Protein AF-A0A5J5K4R8-F1 (afdb_monomer_lite)

Structure (mmCIF, N/CA/C/O backbone):
data_AF-A0A5J5K4R8-F1
#
_entry.id   AF-A0A5J5K4R8-F1
#
loop_
_atom_site.group_PDB
_atom_site.id
_atom_site.type_symbol
_atom_site.label_atom_id
_atom_site.label_alt_id
_atom_site.label_comp_id
_atom_site.label_asym_id
_atom_site.label_entity_id
_atom_site.label_seq_id
_atom_site.pdbx_PDB_ins_code
_atom_site.Cartn_x
_atom_site.Cartn_y
_atom_site.Cartn_z
_atom_site.occupancy
_atom_site.B_iso_or_equiv
_atom_site.auth_seq_id
_atom_site.auth_comp_id
_atom_site.auth_asym_id
_atom_site.auth_atom_id
_atom_site.pdbx_PDB_model_num
ATOM 1 N N . MET A 1 1 ? -9.499 -11.103 -4.310 1.00 80.62 1 MET A N 1
ATOM 2 C CA . MET A 1 1 ? -8.464 -10.565 -3.398 1.00 80.62 1 MET A CA 1
ATOM 3 C C . MET A 1 1 ? -9.128 -9.567 -2.468 1.00 80.62 1 MET A C 1
ATOM 5 O O . MET A 1 1 ? -10.009 -8.864 -2.950 1.00 80.62 1 MET A O 1
ATOM 9 N N . LYS A 1 2 ? -8.756 -9.538 -1.184 1.00 87.06 2 LYS A N 1
ATOM 10 C CA . LYS A 1 2 ? -9.264 -8.566 -0.208 1.00 87.06 2 LYS A CA 1
ATOM 11 C C . LYS A 1 2 ? -8.116 -7.955 0.589 1.00 87.06 2 LYS A C 1
ATOM 13 O O . LYS A 1 2 ? -7.116 -8.642 0.786 1.00 87.06 2 LYS A O 1
ATOM 18 N N . ALA A 1 3 ? -8.270 -6.711 1.027 1.00 90.00 3 ALA A N 1
ATOM 19 C CA . ALA A 1 3 ? -7.272 -5.995 1.815 1.00 90.00 3 ALA A CA 1
ATOM 20 C C . ALA A 1 3 ? -7.896 -5.168 2.945 1.00 90.00 3 ALA A C 1
ATOM 22 O O . ALA A 1 3 ? -9.079 -4.831 2.882 1.00 90.00 3 ALA A O 1
ATOM 23 N N . ALA A 1 4 ? -7.082 -4.809 3.939 1.00 90.38 4 ALA A N 1
ATOM 24 C CA . ALA A 1 4 ? -7.392 -3.833 4.976 1.00 90.38 4 ALA A CA 1
ATOM 25 C C . ALA A 1 4 ? -6.500 -2.582 4.858 1.00 90.38 4 ALA A C 1
ATOM 27 O O . ALA A 1 4 ? -5.400 -2.614 4.301 1.00 90.38 4 ALA A O 1
ATOM 28 N N . VAL A 1 5 ? -6.959 -1.462 5.424 1.00 91.81 5 VAL A N 1
ATOM 29 C CA . VAL A 1 5 ? -6.109 -0.273 5.590 1.00 91.81 5 VAL A CA 1
ATOM 30 C C . VAL A 1 5 ? -4.945 -0.610 6.522 1.00 91.81 5 VAL A C 1
ATOM 32 O O . VAL A 1 5 ? -5.139 -1.130 7.619 1.00 91.81 5 VAL A O 1
ATOM 35 N N . GLY A 1 6 ? -3.730 -0.288 6.087 1.00 90.56 6 GLY A N 1
ATOM 36 C CA . GLY A 1 6 ? -2.478 -0.593 6.770 1.00 90.56 6 GLY A CA 1
ATOM 37 C C . GLY A 1 6 ? -1.748 -1.819 6.221 1.00 90.56 6 GLY A C 1
ATOM 38 O O . GLY A 1 6 ? -0.553 -1.954 6.498 1.00 90.56 6 GLY A O 1
ATOM 39 N N . ASP A 1 7 ? -2.411 -2.666 5.429 1.00 92.69 7 ASP A N 1
ATOM 40 C CA . ASP A 1 7 ? -1.771 -3.797 4.752 1.00 92.69 7 ASP A CA 1
ATOM 41 C C . ASP A 1 7 ? -0.808 -3.329 3.659 1.00 92.69 7 ASP A C 1
ATOM 43 O O . ASP A 1 7 ? -0.868 -2.196 3.175 1.00 92.69 7 ASP A O 1
ATOM 47 N N . ARG A 1 8 ? 0.107 -4.209 3.253 1.00 92.50 8 ARG A N 1
ATOM 48 C CA . ARG A 1 8 ? 1.054 -3.938 2.171 1.00 92.50 8 ARG A CA 1
ATOM 49 C C . ARG A 1 8 ? 0.554 -4.562 0.879 1.00 92.50 8 ARG A C 1
ATOM 51 O O . ARG A 1 8 ? 0.278 -5.755 0.841 1.00 92.50 8 ARG A O 1
ATOM 58 N N . LEU A 1 9 ? 0.487 -3.771 -0.186 1.00 91.81 9 LEU A N 1
ATOM 59 C CA . LEU A 1 9 ? 0.287 -4.270 -1.540 1.00 91.81 9 LEU A CA 1
ATOM 60 C C . LEU A 1 9 ? 1.648 -4.467 -2.210 1.00 91.81 9 LEU A C 1
ATOM 62 O O . LEU A 1 9 ? 2.467 -3.545 -2.255 1.00 91.81 9 LEU A O 1
ATOM 66 N N . ILE A 1 10 ? 1.872 -5.663 -2.741 1.00 91.38 10 ILE A N 1
ATOM 67 C CA . ILE A 1 10 ? 3.049 -6.017 -3.525 1.00 91.38 10 ILE A CA 1
ATOM 68 C C . ILE A 1 10 ? 2.556 -6.326 -4.931 1.00 91.38 10 ILE A C 1
ATOM 70 O O . ILE A 1 10 ? 1.627 -7.111 -5.106 1.00 91.38 10 ILE A O 1
ATOM 74 N N . ILE A 1 11 ? 3.170 -5.696 -5.925 1.00 89.94 11 ILE A N 1
ATOM 75 C CA . ILE A 1 11 ? 2.953 -6.004 -7.335 1.00 89.94 11 ILE A CA 1
ATOM 76 C C . ILE A 1 11 ? 4.252 -6.574 -7.874 1.00 89.94 11 ILE A C 1
ATOM 78 O O . ILE A 1 11 ? 5.266 -5.866 -7.943 1.00 89.94 11 ILE A O 1
ATOM 82 N N . GLU A 1 12 ? 4.208 -7.857 -8.223 1.00 86.44 12 GLU A N 1
ATOM 83 C CA . GLU A 1 12 ? 5.323 -8.524 -8.875 1.00 86.44 12 GLU A CA 1
ATOM 84 C C . GLU A 1 12 ? 5.498 -7.972 -10.291 1.00 86.44 12 GLU A C 1
ATOM 86 O O . GLU A 1 12 ? 4.534 -7.653 -10.992 1.00 86.44 12 GLU A O 1
ATOM 91 N N . SER A 1 13 ? 6.752 -7.810 -10.702 1.00 77.56 13 SER A N 1
ATOM 92 C CA . SER A 1 13 ? 7.057 -7.422 -12.073 1.00 77.56 13 SER A CA 1
ATOM 93 C C . SER A 1 13 ? 6.964 -8.636 -12.992 1.00 77.56 13 SER A C 1
ATOM 95 O O . SER A 1 13 ? 7.524 -9.688 -12.703 1.00 77.56 13 SER A O 1
ATOM 97 N N . LEU A 1 14 ? 6.308 -8.464 -14.140 1.00 65.62 14 LEU A N 1
ATOM 98 C CA . LEU A 1 14 ? 6.188 -9.495 -15.180 1.00 65.62 14 LEU A CA 1
ATOM 99 C C . LEU A 1 14 ? 7.493 -9.735 -15.968 1.00 65.62 14 LEU A C 1
ATOM 101 O O . LEU A 1 14 ? 7.579 -10.678 -16.750 1.00 65.62 14 LEU A O 1
ATOM 105 N N . HIS A 1 15 ? 8.514 -8.897 -15.770 1.00 61.88 15 HIS A N 1
ATOM 106 C CA . HIS A 1 15 ? 9.843 -9.046 -16.363 1.00 61.88 15 HIS A CA 1
ATOM 107 C C . HIS A 1 15 ? 10.862 -9.430 -15.282 1.00 61.88 15 HIS A C 1
ATOM 109 O O . HIS A 1 15 ? 10.816 -8.865 -14.191 1.00 61.88 15 HIS A O 1
ATOM 115 N N . LEU A 1 16 ? 11.801 -10.337 -15.60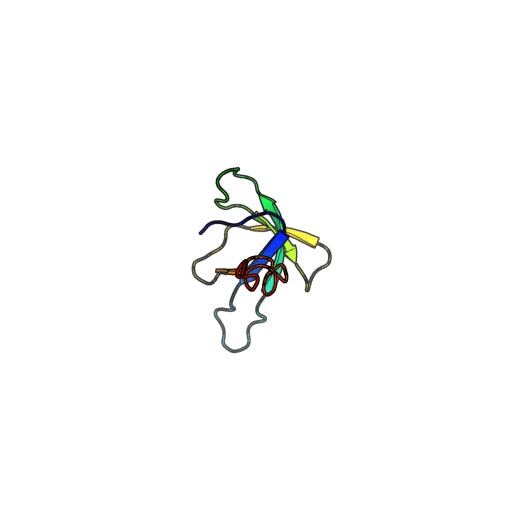1 1.00 59.38 16 LEU A N 1
ATOM 116 C CA . LEU A 1 16 ? 12.852 -10.810 -14.678 1.00 59.38 16 LEU A CA 1
ATOM 117 C C . LEU A 1 16 ? 13.678 -9.672 -14.042 1.00 59.38 16 LEU A C 1
ATOM 119 O O . LEU A 1 16 ? 14.143 -9.824 -12.917 1.00 59.38 16 LEU A O 1
ATOM 123 N N . ASP A 1 17 ? 13.800 -8.534 -14.730 1.00 59.91 17 ASP A N 1
ATOM 124 C CA . ASP A 1 17 ? 14.534 -7.339 -14.285 1.00 59.91 17 ASP A CA 1
ATOM 125 C C . ASP A 1 17 ? 13.616 -6.161 -13.896 1.00 59.91 17 ASP A C 1
ATOM 127 O O . ASP A 1 17 ? 14.077 -5.039 -13.683 1.00 59.91 17 ASP A O 1
ATOM 131 N N . GLY A 1 18 ? 12.298 -6.374 -13.841 1.00 59.28 18 GLY A N 1
ATOM 132 C CA . GLY A 1 18 ? 11.345 -5.312 -13.529 1.00 59.28 18 GLY A CA 1
ATOM 133 C C . GLY A 1 18 ? 11.328 -4.973 -12.030 1.00 59.28 18 GLY A C 1
ATOM 134 O O . GLY A 1 18 ? 11.362 -5.876 -11.187 1.00 59.28 18 GLY A O 1
ATOM 135 N N . PRO A 1 19 ? 11.233 -3.686 -11.649 1.00 68.69 19 PRO A N 1
ATOM 136 C CA . PRO A 1 19 ? 11.144 -3.310 -10.247 1.00 68.69 19 PRO A CA 1
ATOM 137 C C . PRO A 1 19 ? 9.812 -3.797 -9.663 1.00 68.69 19 PRO A C 1
ATOM 139 O O . PRO A 1 19 ? 8.730 -3.353 -10.053 1.00 68.69 19 PRO A O 1
ATOM 142 N N . ARG A 1 20 ? 9.868 -4.730 -8.708 1.00 83.94 20 ARG A N 1
ATOM 143 C CA . ARG A 1 20 ? 8.710 -5.051 -7.857 1.00 83.94 20 ARG A CA 1
ATOM 144 C C . ARG A 1 20 ? 8.248 -3.778 -7.149 1.00 83.94 20 ARG A C 1
ATOM 146 O O . ARG A 1 20 ? 9.062 -3.097 -6.521 1.00 83.94 20 ARG A O 1
ATOM 153 N N . ARG A 1 21 ? 6.954 -3.468 -7.204 1.00 87.94 21 ARG A N 1
ATOM 154 C CA . ARG A 1 21 ? 6.411 -2.290 -6.514 1.00 87.94 21 ARG A CA 1
ATOM 155 C C . ARG A 1 21 ? 5.770 -2.692 -5.203 1.00 87.94 21 ARG A C 1
ATOM 157 O O . ARG A 1 21 ? 4.971 -3.622 -5.146 1.00 87.94 21 ARG A O 1
ATOM 164 N N . LYS A 1 22 ? 6.135 -1.978 -4.142 1.00 90.31 22 LYS 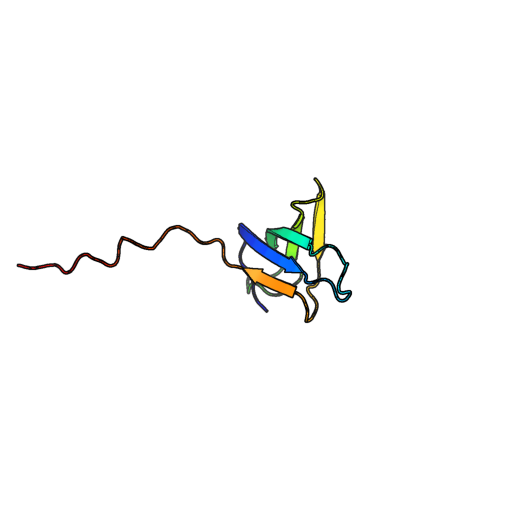A N 1
ATOM 165 C CA . LYS A 1 22 ? 5.603 -2.181 -2.795 1.00 90.31 22 LYS A CA 1
ATOM 166 C C . LYS A 1 22 ? 4.975 -0.889 -2.313 1.00 90.31 22 LYS A C 1
ATOM 168 O O . LYS A 1 22 ? 5.590 0.170 -2.421 1.00 90.31 22 LYS A O 1
ATOM 173 N N . GLY A 1 23 ? 3.783 -0.988 -1.753 1.00 92.25 23 GLY A N 1
ATOM 174 C CA . GLY A 1 23 ? 3.083 0.142 -1.169 1.00 92.25 23 GLY A CA 1
ATOM 175 C C . GLY A 1 23 ? 2.249 -0.274 0.030 1.00 92.25 23 GLY A C 1
ATOM 176 O O . GLY A 1 23 ? 2.015 -1.458 0.264 1.00 92.25 23 GLY A O 1
ATOM 177 N N . VAL A 1 24 ? 1.826 0.705 0.817 1.00 93.94 24 VAL A N 1
ATOM 178 C CA . VAL A 1 24 ? 0.918 0.508 1.949 1.00 93.94 24 VAL A CA 1
ATOM 179 C C . VAL A 1 24 ? -0.464 0.978 1.538 1.00 93.94 24 VAL A C 1
ATOM 181 O O . VAL A 1 24 ? -0.610 2.078 1.011 1.00 93.94 24 VAL A O 1
ATOM 184 N N . ILE A 1 25 ? -1.474 0.157 1.786 1.00 93.62 25 ILE A N 1
ATOM 185 C CA . ILE A 1 25 ? -2.868 0.497 1.529 1.00 93.62 25 ILE A CA 1
ATOM 186 C C . ILE A 1 25 ? -3.302 1.514 2.583 1.00 93.62 25 ILE A C 1
ATOM 188 O O . ILE A 1 25 ? -3.333 1.211 3.775 1.00 93.62 25 ILE A O 1
ATOM 192 N N . THR A 1 26 ? -3.611 2.731 2.156 1.00 93.94 26 THR A N 1
ATOM 193 C CA . THR A 1 26 ? -3.995 3.845 3.033 1.00 93.94 2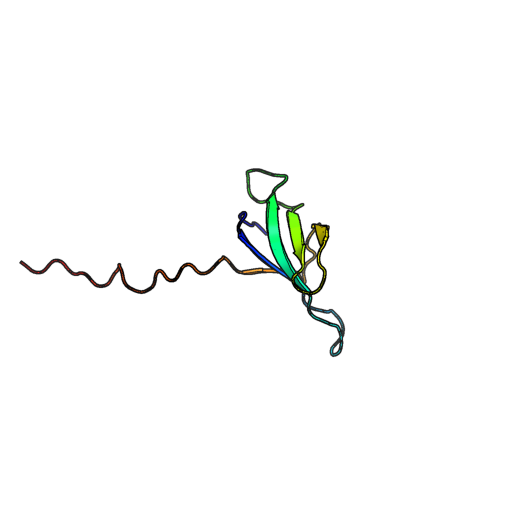6 THR A CA 1
ATOM 194 C C . THR A 1 26 ? -5.503 4.049 3.085 1.00 93.94 26 THR A C 1
ATOM 196 O O . THR A 1 26 ? -6.015 4.504 4.106 1.00 93.94 26 THR A O 1
ATOM 199 N N . ALA A 1 27 ? -6.233 3.646 2.042 1.00 92.25 27 ALA A N 1
ATOM 200 C CA . ALA A 1 27 ? -7.690 3.655 2.032 1.00 92.25 27 ALA A CA 1
ATOM 201 C C . ALA A 1 27 ? -8.271 2.547 1.142 1.00 92.25 27 ALA A C 1
ATOM 203 O O . ALA A 1 27 ? -7.645 2.078 0.189 1.00 92.25 27 ALA A O 1
ATOM 204 N N . LEU A 1 28 ? -9.506 2.158 1.449 1.00 92.94 28 LEU A N 1
ATOM 205 C CA . LEU A 1 28 ? -10.304 1.224 0.661 1.00 92.94 28 LEU A CA 1
ATOM 206 C C . LEU A 1 28 ? -11.548 1.944 0.161 1.00 92.94 28 LEU A C 1
ATOM 208 O O . LEU A 1 28 ? -12.210 2.637 0.933 1.00 92.94 28 LEU A O 1
ATOM 212 N N . HIS A 1 29 ? -11.888 1.748 -1.109 1.00 90.19 29 HIS A N 1
ATOM 213 C CA . HIS A 1 29 ? -13.146 2.263 -1.650 1.00 90.19 29 HIS A CA 1
ATOM 214 C C . HIS A 1 29 ? -14.346 1.404 -1.247 1.00 90.19 29 HIS A C 1
ATOM 216 O O . HIS A 1 29 ? -15.443 1.925 -1.053 1.00 90.19 29 HIS A O 1
ATOM 222 N N . HIS A 1 30 ? -14.139 0.093 -1.110 1.00 88.44 30 HIS A N 1
ATOM 223 C CA . HIS A 1 30 ? -15.182 -0.837 -0.708 1.00 88.44 30 HIS A CA 1
ATOM 224 C C . HIS A 1 30 ? -14.954 -1.332 0.716 1.00 88.44 30 HIS A C 1
ATOM 226 O O . HIS A 1 30 ? -13.864 -1.777 1.079 1.00 88.44 30 HIS A O 1
ATOM 232 N N . SER A 1 31 ? -16.012 -1.291 1.526 1.00 84.94 31 SER A N 1
ATOM 233 C CA . SER A 1 31 ? -15.976 -1.735 2.923 1.00 84.94 31 SER A CA 1
ATOM 234 C C . SER A 1 31 ? -15.771 -3.244 3.080 1.00 84.94 31 SER A C 1
ATOM 236 O O . SER A 1 31 ? -15.380 -3.692 4.152 1.00 84.94 31 SER A O 1
ATOM 238 N N . ASP A 1 32 ? -16.021 -4.040 2.036 1.00 86.69 32 ASP A N 1
ATOM 239 C CA . ASP A 1 32 ? -15.783 -5.488 2.053 1.00 86.69 32 ASP A CA 1
ATOM 240 C C . ASP A 1 32 ? -14.310 -5.857 1.785 1.00 86.69 32 ASP A C 1
ATOM 242 O O . ASP A 1 32 ? -13.961 -7.045 1.810 1.00 86.69 32 ASP A O 1
ATOM 246 N N . GLY A 1 33 ? -13.474 -4.850 1.510 1.00 86.06 33 GLY A N 1
ATOM 247 C CA . GLY A 1 33 ? -12.065 -4.999 1.189 1.00 86.06 33 GLY A CA 1
ATOM 248 C C . GLY A 1 33 ? -11.793 -5.338 -0.270 1.00 86.06 33 GLY A C 1
ATOM 249 O O . GLY A 1 33 ? -10.665 -5.724 -0.558 1.00 86.06 33 GLY A O 1
ATOM 250 N N . SER A 1 34 ? -12.769 -5.241 -1.183 1.00 90.19 34 SER A N 1
ATOM 251 C CA . SER A 1 34 ? -12.522 -5.443 -2.614 1.00 90.19 34 SER A CA 1
ATOM 252 C C . SER A 1 34 ? -11.807 -4.244 -3.253 1.00 90.19 34 SER A C 1
ATOM 254 O O . SER A 1 34 ? -11.947 -3.113 -2.778 1.00 90.19 34 SER A O 1
ATOM 256 N N . PRO A 1 35 ? -11.066 -4.451 -4.356 1.00 89.06 35 PRO A N 1
ATOM 257 C CA . PRO A 1 35 ? -10.517 -3.352 -5.141 1.00 89.06 35 PRO A CA 1
ATOM 258 C C . PRO A 1 35 ? -11.596 -2.381 -5.631 1.00 89.06 35 PRO A C 1
ATOM 260 O O . PRO A 1 35 ? -12.721 -2.831 -5.861 1.00 89.06 35 PRO A O 1
ATOM 263 N N . PRO A 1 36 ? -11.256 -1.101 -5.872 1.00 94.06 36 PRO A N 1
ATOM 264 C CA . PRO A 1 36 ? -9.902 -0.537 -5.875 1.00 94.06 36 PRO A CA 1
ATOM 265 C C . PRO A 1 36 ? -9.367 -0.130 -4.493 1.00 94.06 36 PRO A C 1
ATOM 267 O O . PRO A 1 36 ? -10.122 0.140 -3.556 1.00 94.06 36 PRO A O 1
ATOM 270 N N . TYR A 1 37 ? -8.038 -0.054 -4.392 1.00 93.69 37 TYR A N 1
ATOM 271 C CA . TYR A 1 37 ? -7.315 0.350 -3.181 1.00 93.69 37 TYR A CA 1
ATOM 272 C C . TYR A 1 37 ? -6.554 1.649 -3.416 1.00 93.69 37 TYR A C 1
ATOM 274 O O . TYR A 1 37 ? -5.987 1.837 -4.491 1.00 93.69 37 TYR A O 1
ATOM 282 N N . VAL A 1 38 ? -6.489 2.515 -2.409 1.00 94.19 38 VAL A N 1
ATOM 283 C CA . VAL A 1 38 ? -5.554 3.645 -2.399 1.00 94.19 38 VAL A CA 1
ATOM 284 C C . VAL A 1 38 ? -4.270 3.171 -1.7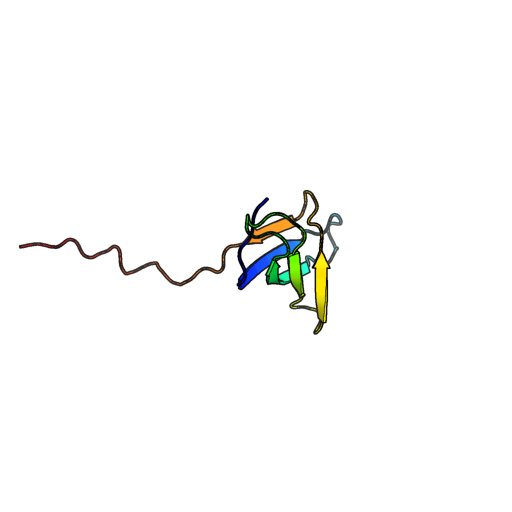39 1.00 94.19 38 VAL A C 1
ATOM 286 O O . VAL A 1 38 ? -4.290 2.683 -0.607 1.00 94.19 38 VAL A O 1
ATOM 289 N N . VAL A 1 39 ? -3.166 3.264 -2.470 1.00 93.56 39 VAL A N 1
ATOM 290 C CA . VAL A 1 39 ? -1.864 2.742 -2.061 1.00 93.56 39 VAL A CA 1
ATOM 291 C C . VAL A 1 39 ? -0.851 3.868 -2.068 1.00 93.56 39 VAL A C 1
ATOM 293 O O . VAL A 1 39 ? -0.638 4.495 -3.102 1.00 93.56 39 VAL A O 1
ATOM 296 N N . ARG A 1 40 ? -0.181 4.078 -0.937 1.00 93.69 40 ARG A N 1
ATOM 297 C CA . ARG A 1 40 ? 1.027 4.896 -0.860 1.00 93.69 40 ARG A CA 1
ATOM 298 C C . ARG A 1 40 ? 2.231 4.034 -1.195 1.00 93.69 40 ARG A C 1
ATOM 300 O O . ARG A 1 40 ? 2.566 3.125 -0.427 1.00 93.69 40 ARG A O 1
ATOM 307 N N . TRP A 1 41 ? 2.864 4.289 -2.330 1.00 91.19 41 TRP A N 1
ATOM 308 C CA . TRP A 1 41 ? 4.055 3.548 -2.733 1.00 91.19 41 TRP A CA 1
ATOM 309 C C . TRP A 1 41 ? 5.225 3.852 -1.789 1.00 91.19 41 TRP A C 1
ATOM 311 O O . TRP A 1 41 ? 5.279 4.897 -1.152 1.00 91.19 41 TRP A O 1
ATOM 321 N N . LEU A 1 42 ? 6.129 2.888 -1.615 1.00 86.44 42 LEU A N 1
ATOM 322 C CA . LEU A 1 42 ? 7.347 3.079 -0.815 1.00 86.44 42 LEU A CA 1
ATOM 323 C C . LEU A 1 42 ? 8.503 3.650 -1.645 1.00 86.44 42 LEU A C 1
ATOM 325 O O . LEU A 1 42 ? 9.467 4.144 -1.073 1.00 86.44 42 LEU A O 1
ATOM 329 N N . ASP A 1 43 ? 8.404 3.532 -2.967 1.00 83.44 43 ASP A N 1
ATOM 330 C CA . ASP A 1 43 ? 9.374 4.049 -3.938 1.00 83.44 43 ASP A CA 1
ATOM 331 C C . ASP A 1 43 ? 9.025 5.476 -4.400 1.00 83.44 43 ASP A C 1
ATOM 333 O O . ASP A 1 43 ? 9.896 6.237 -4.803 1.00 83.44 43 ASP A O 1
ATOM 337 N N . GLU A 1 44 ? 7.750 5.860 -4.283 1.00 79.12 44 GLU A N 1
ATOM 338 C CA . GLU A 1 44 ? 7.223 7.157 -4.708 1.00 79.12 44 GLU A CA 1
ATOM 339 C C . GLU A 1 44 ? 6.513 7.828 -3.526 1.00 79.12 44 GLU A C 1
ATOM 341 O O . GLU A 1 44 ? 5.786 7.175 -2.783 1.00 79.12 44 GLU A O 1
ATOM 346 N N . GLU A 1 45 ? 6.651 9.143 -3.359 1.00 80.25 45 GLU A N 1
ATOM 347 C CA . GLU A 1 45 ? 6.012 9.886 -2.256 1.00 80.25 45 GLU A CA 1
ATOM 348 C C . GLU A 1 45 ? 4.512 10.172 -2.489 1.00 80.25 45 GLU A C 1
ATOM 350 O O . GLU A 1 45 ? 3.924 11.031 -1.830 1.00 80.25 45 GLU A O 1
ATOM 355 N N . HIS A 1 46 ? 3.872 9.467 -3.428 1.00 85.81 46 HIS A N 1
ATOM 356 C CA . HIS A 1 46 ? 2.482 9.698 -3.816 1.00 85.81 46 HIS A CA 1
ATOM 357 C C . HIS A 1 46 ? 1.577 8.482 -3.592 1.00 85.81 46 HIS A C 1
ATOM 359 O O . HIS A 1 46 ? 2.006 7.325 -3.560 1.00 85.81 46 HIS A O 1
ATOM 365 N N . GLU A 1 47 ? 0.286 8.771 -3.441 1.00 93.06 47 GLU A N 1
ATOM 366 C CA . GLU A 1 47 ? -0.777 7.784 -3.300 1.00 93.06 47 GLU A CA 1
ATOM 367 C C . GLU A 1 47 ? -1.460 7.551 -4.645 1.00 93.06 47 GLU A C 1
ATOM 369 O O . GLU A 1 47 ? -1.743 8.485 -5.386 1.00 93.06 47 GLU A O 1
ATOM 374 N N . THR A 1 48 ? -1.749 6.303 -4.991 1.00 91.19 48 THR A N 1
ATOM 375 C CA . THR A 1 48 ? -2.419 5.971 -6.252 1.00 91.19 48 THR A CA 1
ATOM 376 C C . THR A 1 48 ? -3.580 5.028 -6.005 1.00 91.19 48 THR A C 1
ATOM 378 O O . THR A 1 48 ? -3.475 4.083 -5.223 1.00 91.19 48 THR A O 1
ATOM 381 N N . LEU A 1 49 ? -4.690 5.269 -6.704 1.00 93.00 49 LEU A N 1
ATOM 382 C CA . LEU A 1 49 ? -5.805 4.334 -6.765 1.00 93.00 49 LEU A CA 1
ATOM 383 C C . LEU A 1 49 ? -5.460 3.203 -7.738 1.00 93.00 49 LEU A C 1
ATOM 385 O O . LEU A 1 49 ? -5.196 3.457 -8.914 1.00 93.00 49 LEU A O 1
ATOM 389 N N . ILE A 1 50 ? -5.482 1.959 -7.268 1.00 89.38 50 ILE A N 1
ATOM 390 C CA . ILE A 1 50 ? -5.100 0.800 -8.071 1.00 89.38 50 ILE A CA 1
ATOM 391 C 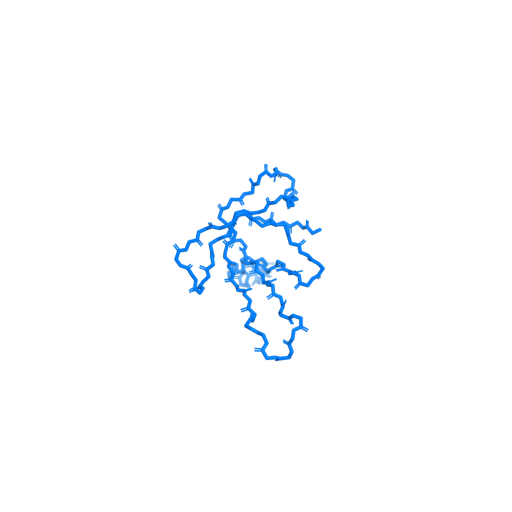C . ILE A 1 50 ? -6.149 -0.306 -8.062 1.00 89.38 50 ILE A C 1
ATOM 393 O O . ILE A 1 50 ? -6.776 -0.615 -7.045 1.00 89.38 50 ILE A O 1
ATOM 397 N N . PHE A 1 51 ? -6.279 -0.941 -9.225 1.00 91.00 51 PHE A N 1
ATOM 398 C CA . PHE A 1 51 ? -6.978 -2.201 -9.423 1.00 91.00 51 PHE A CA 1
ATOM 399 C C . PHE A 1 51 ? -5.907 -3.297 -9.555 1.00 91.00 51 PHE A C 1
ATOM 401 O O . PHE A 1 51 ? -5.221 -3.348 -10.576 1.00 91.00 51 PHE A O 1
ATOM 408 N N . PRO A 1 52 ? -5.685 -4.121 -8.516 1.00 86.94 52 PRO A N 1
ATOM 409 C CA . PRO A 1 52 ? -4.647 -5.138 -8.523 1.00 86.94 52 PRO A CA 1
ATOM 410 C C . PRO A 1 52 ? -4.946 -6.202 -9.585 1.00 86.94 52 PRO A C 1
ATOM 412 O O . PRO A 1 52 ? -6.065 -6.710 -9.673 1.00 86.94 52 PRO A O 1
ATOM 415 N N . GLY A 1 53 ? -3.927 -6.529 -10.380 1.00 86.38 53 GLY A N 1
ATOM 416 C CA . GLY A 1 53 ? -3.950 -7.634 -11.335 1.00 86.38 53 GLY A CA 1
ATOM 417 C C . GLY A 1 53 ? -3.641 -8.991 -10.684 1.00 86.38 53 GLY A C 1
ATOM 418 O O . GLY A 1 53 ? -3.504 -9.076 -9.461 1.00 86.38 53 GLY A O 1
ATOM 419 N N . PRO A 1 54 ? -3.506 -10.060 -11.486 1.00 86.44 54 PRO A N 1
ATOM 420 C CA . PRO A 1 54 ? -3.181 -11.403 -10.994 1.00 86.44 54 PRO A CA 1
ATOM 421 C C . PRO A 1 54 ? -1.798 -11.496 -10.325 1.00 86.44 54 PRO A C 1
ATOM 423 O O . PRO A 1 54 ? -1.615 -12.332 -9.447 1.00 86.44 54 PRO A O 1
ATOM 426 N N . ASP A 1 55 ? -0.864 -10.613 -10.685 1.00 87.00 55 ASP A N 1
ATOM 427 C CA . ASP A 1 55 ? 0.508 -10.573 -10.147 1.00 87.00 55 ASP A CA 1
ATOM 428 C C . ASP A 1 55 ? 0.628 -9.771 -8.841 1.00 87.00 55 ASP A C 1
ATOM 430 O O . ASP A 1 55 ? 1.711 -9.611 -8.274 1.00 87.00 55 ASP A O 1
ATOM 434 N N . ALA A 1 56 ? -0.488 -9.218 -8.365 1.00 90.88 56 ALA A N 1
ATOM 435 C CA . ALA A 1 56 ? -0.530 -8.515 -7.101 1.00 90.88 56 ALA A CA 1
ATOM 436 C C . ALA A 1 56 ? -0.840 -9.484 -5.959 1.00 90.88 56 ALA A C 1
ATOM 438 O O . ALA A 1 56 ? -1.582 -10.454 -6.111 1.00 90.88 56 ALA A O 1
ATOM 439 N N . HIS A 1 57 ? -0.327 -9.189 -4.775 1.00 90.81 57 HIS A N 1
ATOM 440 C CA . HIS A 1 57 ? -0.751 -9.840 -3.546 1.00 90.81 57 HIS A CA 1
ATOM 441 C C . HIS A 1 57 ? -0.690 -8.866 -2.375 1.00 90.81 57 HIS A C 1
ATOM 443 O O . HIS A 1 57 ? 0.029 -7.866 -2.394 1.00 90.81 57 HIS A O 1
ATOM 449 N N . VAL A 1 58 ? -1.498 -9.150 -1.358 1.00 91.19 58 VAL A N 1
ATOM 450 C CA . VAL A 1 58 ? -1.603 -8.329 -0.153 1.00 91.19 58 VAL A CA 1
ATOM 451 C C . VAL A 1 58 ? -0.907 -9.073 0.974 1.00 91.19 58 VAL A C 1
ATOM 453 O O . VAL A 1 58 ? -1.287 -10.194 1.311 1.00 91.19 58 VAL A O 1
ATOM 456 N N . GLU A 1 59 ? 0.111 -8.452 1.552 1.00 91.38 59 GLU A N 1
ATOM 457 C CA . GLU A 1 59 ? 0.703 -8.905 2.799 1.00 91.38 59 GLU A CA 1
ATOM 458 C C . GLU A 1 59 ? 0.016 -8.182 3.960 1.00 91.38 59 GLU A C 1
ATOM 460 O O . GLU A 1 59 ? 0.094 -6.949 4.042 1.00 91.38 59 GLU A O 1
ATOM 465 N N . PRO A 1 60 ? -0.633 -8.915 4.882 1.00 86.69 60 PRO A N 1
ATOM 466 C CA . PRO A 1 60 ? -1.208 -8.295 6.056 1.00 86.69 60 PRO A CA 1
ATOM 467 C C . PRO A 1 60 ? -0.109 -7.590 6.844 1.00 86.69 60 PRO A C 1
ATOM 469 O O . PRO A 1 60 ? 1.019 -8.098 6.956 1.00 86.69 60 PRO A O 1
ATOM 472 N N . ARG A 1 61 ? -0.424 -6.424 7.414 1.00 80.50 61 ARG A N 1
ATOM 473 C CA . ARG A 1 61 ? 0.486 -5.762 8.352 1.00 80.50 61 ARG A CA 1
ATOM 474 C C . ARG A 1 61 ? 0.714 -6.725 9.507 1.00 80.50 61 ARG A C 1
ATOM 476 O O . ARG A 1 61 ? -0.139 -6.849 10.378 1.00 80.50 61 ARG A O 1
ATOM 483 N N . ARG A 1 62 ? 1.850 -7.427 9.515 1.00 64.94 62 ARG A N 1
ATOM 484 C CA . ARG A 1 62 ? 2.230 -8.267 10.649 1.00 64.94 62 ARG A CA 1
ATOM 485 C C . ARG A 1 62 ? 2.367 -7.354 11.862 1.00 64.94 62 ARG A C 1
ATOM 487 O O . ARG A 1 62 ? 3.403 -6.723 12.056 1.00 64.94 62 ARG A O 1
ATOM 494 N N . GLU A 1 63 ? 1.315 -7.263 12.667 1.00 53.25 63 GLU A N 1
ATOM 495 C CA . GLU A 1 63 ? 1.500 -7.008 14.080 1.00 53.25 63 GLU A CA 1
ATOM 496 C C . GLU A 1 63 ? 2.377 -8.153 14.588 1.00 53.25 63 GLU A C 1
ATOM 498 O O . GLU A 1 63 ? 2.160 -9.326 14.270 1.00 53.25 63 GLU A O 1
ATOM 503 N N . HIS A 1 64 ? 3.427 -7.818 15.322 1.00 48.00 64 HIS A N 1
ATOM 504 C CA . HIS A 1 64 ? 4.054 -8.764 16.224 1.00 48.00 64 HIS A CA 1
ATOM 505 C C . HIS A 1 64 ? 2.988 -9.231 17.232 1.00 48.00 64 HIS A C 1
ATOM 507 O O . HIS A 1 64 ? 2.900 -8.712 18.335 1.00 48.00 64 HIS A O 1
ATOM 513 N N . ARG A 1 65 ? 2.151 -10.192 16.841 1.00 49.94 65 ARG A N 1
ATOM 514 C CA . ARG A 1 65 ? 1.389 -11.057 17.739 1.00 49.94 65 ARG A CA 1
ATOM 515 C C . ARG A 1 65 ? 1.831 -12.494 17.488 1.00 49.94 65 ARG A C 1
ATOM 517 O O . ARG A 1 65 ? 1.054 -13.385 17.172 1.00 49.94 65 ARG A O 1
ATOM 524 N N . ARG A 1 66 ? 3.136 -12.721 17.589 1.00 49.75 66 ARG A N 1
ATOM 525 C CA . ARG A 1 66 ? 3.587 -13.902 18.321 1.00 49.75 66 ARG A CA 1
ATOM 526 C C . ARG A 1 66 ? 3.843 -13.411 19.743 1.00 49.75 66 ARG A C 1
ATOM 528 O O . ARG A 1 66 ? 4.328 -12.301 19.885 1.00 49.75 66 ARG A O 1
ATOM 535 N N . GLU A 1 67 ? 3.522 -14.238 20.733 1.00 48.41 67 GLU A N 1
ATOM 536 C CA . GLU A 1 67 ? 3.799 -14.052 22.176 1.00 48.41 67 GLU A CA 1
ATOM 537 C C . GLU A 1 67 ? 2.676 -13.536 23.098 1.00 48.41 67 GLU A C 1
ATOM 539 O O . GLU A 1 67 ? 2.975 -13.100 24.201 1.00 48.41 67 GLU A O 1
ATOM 544 N N . GLU A 1 68 ? 1.388 -13.708 22.774 1.00 48.50 68 GLU A N 1
ATOM 545 C CA . GLU A 1 68 ? 0.358 -13.734 23.848 1.00 48.50 68 GLU A CA 1
ATOM 546 C C . GLU A 1 68 ? -0.449 -15.043 23.923 1.00 48.50 68 GLU A C 1
ATOM 548 O O . GLU A 1 68 ? -1.271 -15.229 24.812 1.00 48.50 68 GLU A O 1
ATOM 553 N N . GLU A 1 69 ? -0.149 -16.016 23.056 1.00 52.25 69 GLU A N 1
ATOM 554 C CA . GLU A 1 69 ? -0.791 -17.343 23.042 1.00 52.25 69 GLU A CA 1
ATOM 555 C C . GLU A 1 69 ? 0.049 -18.439 23.731 1.00 52.25 69 GLU A C 1
A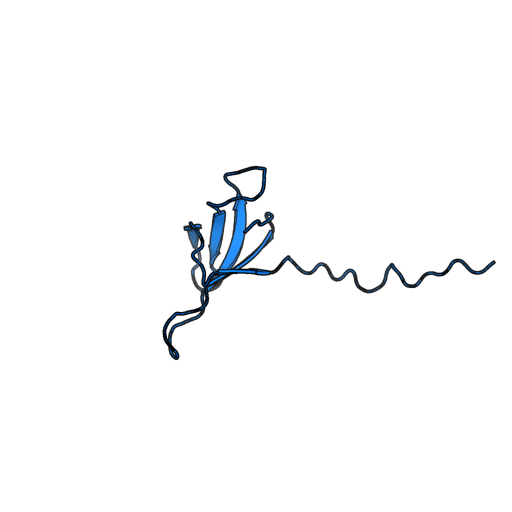TOM 557 O O . GLU A 1 69 ? -0.176 -19.630 23.543 1.00 52.25 69 GLU A O 1
ATOM 562 N N . ALA A 1 70 ? 1.025 -18.047 24.558 1.00 54.81 70 ALA A N 1
ATOM 563 C CA . ALA A 1 70 ? 1.818 -18.957 25.388 1.00 54.81 70 ALA A CA 1
ATOM 564 C C . ALA A 1 70 ? 1.605 -18.691 26.885 1.00 54.81 70 ALA A C 1
ATOM 566 O O . ALA A 1 70 ? 2.545 -18.697 27.675 1.00 54.81 70 ALA A O 1
ATOM 567 N N . ARG A 1 71 ? 0.356 -18.468 27.297 1.00 60.97 71 ARG A N 1
ATOM 568 C CA . ARG A 1 71 ? -0.020 -18.614 28.703 1.00 60.97 71 ARG A CA 1
ATOM 569 C C . ARG A 1 71 ? -1.013 -19.763 28.831 1.00 60.97 71 ARG A C 1
ATOM 571 O O . ARG A 1 71 ? -2.217 -19.519 28.804 1.00 60.97 71 ARG A O 1
ATOM 578 N N . PRO A 1 72 ? -0.560 -21.019 29.008 1.00 59.62 72 PRO A N 1
ATOM 579 C CA . PRO A 1 72 ? -1.419 -21.966 29.678 1.00 59.62 72 PRO A CA 1
ATOM 580 C C . PRO A 1 72 ? -1.531 -21.481 31.123 1.00 59.62 72 PRO A C 1
ATOM 582 O O . PRO A 1 72 ? -0.551 -21.405 31.865 1.00 59.62 72 PRO A O 1
ATOM 585 N N . ALA A 1 73 ? -2.743 -21.091 31.501 1.00 62.62 73 ALA A N 1
ATOM 586 C CA . ALA A 1 73 ? -3.143 -21.083 32.891 1.00 62.62 73 ALA A CA 1
ATOM 587 C C . ALA A 1 73 ? -2.821 -22.470 33.466 1.00 62.62 73 ALA A C 1
ATOM 589 O O . ALA A 1 73 ? -3.420 -23.466 33.063 1.00 62.62 73 ALA A O 1
ATOM 590 N N . ALA A 1 74 ? -1.850 -22.539 34.368 1.00 53.94 74 ALA A N 1
ATOM 591 C CA . ALA A 1 74 ? -1.646 -23.699 35.210 1.00 53.94 74 ALA A CA 1
ATOM 592 C C . ALA A 1 74 ? -1.804 -23.250 36.661 1.00 53.94 74 ALA A C 1
ATOM 594 O O . ALA A 1 74 ? -1.316 -22.198 37.070 1.00 53.94 74 ALA A O 1
ATOM 595 N N . ARG A 1 75 ? -2.629 -24.045 37.321 1.00 55.06 75 ARG A N 1
ATOM 596 C CA . ARG A 1 75 ? -3.349 -23.872 38.573 1.00 55.06 75 ARG A CA 1
ATOM 597 C C . ARG A 1 75 ? -2.460 -24.010 39.801 1.00 55.06 75 ARG A C 1
ATOM 599 O O . ARG A 1 75 ? -1.462 -24.754 39.707 1.00 55.06 75 ARG A O 1
#

pLDDT: mean 80.5, std 15.04, range [48.0, 94.19]

Organism: NCBI:txid2614688

Foldseek 3Di:
DFDDQQWKKWADDPDPPDDIWIWGFHDAPDPRRADFTWTCTPVDNDTDTDDDDPRMDIGGPDDPPPDPPPDDDDD

Secondary structure (DSSP, 8-state):
----TTPEEEE--SSTTS--EEEEEEEESSTTSPSPEEEEESSSSSEEEE---TTEEEE-------SSS------

Sequence (75 aa):
MKAAVGDRLIIESLHLDGPRRKGVITALHHSDGSPPYVVRWLDEEHETLIFPGPDAHVEPRREHRREEEARPAAR

InterPro domains:
  IPR015035 Domain of unknown function DUF1918 [PF08940] (1-58)

Radius of gyration: 16.06 Å; chains: 1; bounding box: 30×34×55 Å